Protein AF-A0A951JLL2-F1 (afdb_monomer_lite)

Foldseek 3Di:
DDPPPQVVVLVVVVVVVCVVVVVVCVVVVHDPDQPDPVSVVVVVVCCVVVRVVVSCVLVVCVVVDDLLVNLVVVLVVLVVVVVCCVPVVVDPQDPVNVVVSVVVSVVSVVVSVVVPPD

Structure (mmCIF, N/CA/C/O backbone):
data_AF-A0A951JLL2-F1
#
_entry.id   AF-A0A951JLL2-F1
#
loop_
_atom_site.group_PDB
_atom_site.id
_atom_site.type_symbol
_atom_site.label_atom_id
_atom_site.label_alt_id
_atom_site.label_comp_id
_atom_site.label_asym_id
_atom_site.label_entity_id
_atom_site.label_seq_id
_atom_site.pdbx_PDB_ins_code
_atom_site.Cartn_x
_atom_site.Cartn_y
_atom_site.Cartn_z
_atom_site.occupancy
_atom_site.B_iso_or_equiv
_atom_site.auth_seq_id
_atom_site.auth_comp_id
_atom_site.auth_asym_id
_atom_site.auth_atom_id
_atom_site.pdbx_PDB_model_num
ATOM 1 N N . MET A 1 1 ? -7.499 26.402 7.355 1.00 44.38 1 MET A N 1
ATOM 2 C CA . MET A 1 1 ? -6.701 25.333 6.717 1.00 44.38 1 MET A CA 1
ATOM 3 C C . MET A 1 1 ? -5.352 25.256 7.419 1.00 44.38 1 MET A C 1
ATOM 5 O O . MET A 1 1 ? -4.403 25.890 6.987 1.00 44.38 1 MET A O 1
ATOM 9 N N . THR A 1 2 ? -5.274 24.567 8.553 1.00 43.28 2 THR A N 1
ATOM 10 C CA . THR A 1 2 ? -3.997 24.289 9.221 1.00 43.28 2 THR A CA 1
ATOM 11 C C . THR A 1 2 ? -3.562 22.883 8.803 1.00 43.28 2 THR A C 1
ATOM 13 O O . THR A 1 2 ? -4.356 21.956 8.961 1.00 43.28 2 THR A O 1
ATOM 16 N N . PRO A 1 3 ? -2.368 22.682 8.218 1.00 48.25 3 PRO A N 1
ATOM 17 C CA . PRO A 1 3 ? -1.852 21.342 7.962 1.00 48.25 3 PRO A CA 1
ATOM 18 C C . PRO A 1 3 ? -1.629 20.646 9.312 1.00 48.25 3 PRO A C 1
ATOM 20 O O . PRO A 1 3 ? -0.675 20.907 10.039 1.00 48.25 3 PRO A O 1
ATOM 23 N N . THR A 1 4 ? -2.600 19.821 9.690 1.00 54.97 4 THR A N 1
ATOM 24 C CA . THR A 1 4 ? -2.636 19.016 10.910 1.00 54.97 4 THR A CA 1
ATOM 25 C C . THR A 1 4 ? -1.527 17.959 10.878 1.00 54.97 4 THR A C 1
ATOM 27 O O . THR A 1 4 ? -1.248 17.407 9.821 1.00 54.97 4 THR A O 1
ATOM 30 N N . ARG A 1 5 ? -0.939 17.656 12.043 1.00 59.75 5 ARG A N 1
ATOM 31 C CA . ARG A 1 5 ? 0.198 16.756 12.374 1.00 59.75 5 ARG A CA 1
ATOM 32 C C . ARG A 1 5 ? 0.382 15.403 11.631 1.00 59.75 5 ARG A C 1
ATOM 34 O O . ARG A 1 5 ? 1.342 14.705 11.936 1.00 59.75 5 ARG A O 1
ATOM 41 N N . SER A 1 6 ? -0.483 14.993 10.705 1.00 59.38 6 SER A N 1
ATOM 42 C CA . SER A 1 6 ? -0.463 13.682 10.033 1.00 59.38 6 SER A CA 1
ATOM 43 C C . SER A 1 6 ? 0.433 13.596 8.788 1.00 59.38 6 SER A C 1
ATOM 45 O O . SER A 1 6 ? 0.889 12.500 8.459 1.00 59.38 6 SER A O 1
ATOM 47 N N . SER A 1 7 ? 0.735 14.715 8.117 1.00 62.66 7 SER A N 1
ATOM 48 C CA . SER A 1 7 ? 1.627 14.740 6.945 1.00 62.66 7 SER A CA 1
ATOM 49 C C . SER A 1 7 ? 3.067 14.261 7.204 1.00 62.66 7 SER A C 1
ATOM 51 O O . SER A 1 7 ? 3.571 13.512 6.366 1.00 62.66 7 SER A O 1
ATOM 53 N N . PRO A 1 8 ? 3.742 14.580 8.332 1.00 78.12 8 PRO A N 1
ATOM 54 C CA . PRO A 1 8 ? 5.099 14.085 8.557 1.00 78.12 8 PRO A CA 1
ATOM 55 C C . PRO A 1 8 ? 5.155 12.564 8.741 1.00 78.12 8 PRO A C 1
ATOM 57 O O . PRO A 1 8 ? 6.156 11.957 8.383 1.00 78.12 8 PRO A O 1
ATOM 60 N N . LEU A 1 9 ? 4.094 11.923 9.244 1.00 81.88 9 LEU A N 1
ATOM 61 C CA . LEU A 1 9 ? 4.095 10.476 9.497 1.00 81.88 9 LEU A CA 1
ATOM 62 C C . LEU A 1 9 ? 4.122 9.655 8.201 1.00 81.88 9 LEU A C 1
ATOM 64 O O . LEU A 1 9 ? 4.828 8.648 8.130 1.00 81.88 9 LEU A O 1
ATOM 68 N N . ALA A 1 10 ? 3.414 10.103 7.161 1.00 84.06 10 ALA A N 1
ATOM 69 C CA . ALA A 1 10 ? 3.456 9.471 5.840 1.00 84.06 10 ALA A CA 1
ATOM 70 C C . ALA A 1 10 ? 4.864 9.553 5.235 1.00 84.06 10 ALA A C 1
ATOM 72 O O . ALA A 1 10 ? 5.406 8.564 4.746 1.00 84.06 10 ALA A O 1
ATOM 73 N N . THR A 1 11 ? 5.483 10.732 5.309 1.00 86.06 11 THR A N 1
ATOM 74 C CA . THR A 1 11 ? 6.824 10.964 4.765 1.00 86.06 11 THR A CA 1
ATOM 75 C C . THR A 1 11 ? 7.877 10.174 5.528 1.00 86.06 11 THR A C 1
ATOM 77 O O . THR A 1 11 ? 8.707 9.512 4.913 1.00 86.06 11 THR A O 1
ATOM 80 N N . VAL A 1 12 ? 7.824 10.190 6.863 1.00 88.69 12 VAL A N 1
ATOM 81 C CA . VAL A 1 12 ? 8.771 9.453 7.710 1.00 88.69 12 VAL A CA 1
ATOM 82 C C . VAL A 1 12 ? 8.624 7.948 7.505 1.00 88.69 12 VAL A C 1
ATOM 84 O O . VAL A 1 12 ? 9.631 7.283 7.296 1.00 88.69 12 VAL A O 1
ATOM 87 N N . SER A 1 13 ? 7.404 7.403 7.494 1.00 88.06 13 SER A N 1
ATOM 88 C CA . SER A 1 13 ? 7.200 5.967 7.240 1.00 88.06 13 SER A CA 1
ATOM 89 C C . SER A 1 13 ? 7.693 5.552 5.854 1.00 88.06 13 SER A C 1
ATOM 91 O O . SER A 1 13 ? 8.372 4.537 5.735 1.00 88.06 13 SER A O 1
ATOM 93 N N . SER A 1 14 ? 7.442 6.365 4.824 1.00 89.06 14 SER A N 1
ATOM 94 C CA . SER A 1 14 ? 7.933 6.108 3.463 1.00 89.06 14 SER A CA 1
ATOM 95 C C . SER A 1 14 ? 9.461 6.151 3.391 1.00 89.06 14 SER A C 1
ATOM 97 O O . SER A 1 14 ? 10.069 5.287 2.765 1.00 89.06 14 SER A O 1
ATOM 99 N N . LEU A 1 15 ? 10.091 7.120 4.065 1.00 91.19 15 LEU A N 1
ATOM 100 C CA . LEU A 1 15 ? 11.546 7.255 4.116 1.00 91.19 15 LEU A CA 1
ATOM 101 C C . LEU A 1 15 ? 12.193 6.088 4.866 1.00 91.19 15 LEU A C 1
ATOM 103 O O . LEU A 1 15 ? 13.192 5.544 4.407 1.00 91.19 15 LEU A O 1
ATOM 107 N N . VAL A 1 16 ? 11.606 5.675 5.991 1.00 94.19 16 VAL A N 1
ATOM 108 C CA . VAL A 1 16 ? 12.062 4.507 6.754 1.00 94.19 16 VAL A CA 1
ATOM 109 C C . VAL A 1 16 ? 11.925 3.237 5.915 1.00 94.19 16 VAL A C 1
ATOM 111 O O . VAL A 1 16 ? 12.888 2.483 5.818 1.00 94.19 16 VAL A O 1
ATOM 114 N N . CYS A 1 17 ? 10.786 3.022 5.247 1.00 92.38 17 CYS A N 1
ATOM 115 C CA . CYS A 1 17 ? 10.615 1.897 4.323 1.00 92.38 17 CYS A CA 1
ATOM 116 C C . CYS A 1 17 ? 11.681 1.902 3.224 1.00 92.38 17 CYS A C 1
ATOM 118 O O . CYS A 1 17 ? 12.307 0.875 2.980 1.00 92.38 17 CYS A O 1
ATOM 120 N N . ALA A 1 18 ? 11.929 3.053 2.594 1.00 92.44 18 ALA A N 1
ATOM 121 C CA . ALA A 1 18 ? 12.949 3.181 1.560 1.00 92.44 18 ALA A CA 1
ATOM 122 C C . ALA A 1 18 ? 14.352 2.854 2.096 1.00 92.44 18 ALA A C 1
ATOM 124 O O . ALA A 1 18 ? 15.073 2.082 1.474 1.00 92.44 18 ALA A O 1
ATOM 125 N N . LEU A 1 19 ? 14.722 3.377 3.269 1.00 94.69 19 LEU A N 1
ATOM 126 C CA . LEU A 1 19 ? 16.018 3.110 3.901 1.00 94.69 19 LEU A CA 1
ATOM 127 C C . LEU A 1 19 ? 16.211 1.639 4.276 1.00 94.69 19 LEU A C 1
ATOM 129 O O . LEU A 1 19 ? 17.334 1.150 4.221 1.00 94.69 19 LEU A O 1
ATOM 133 N N . VAL A 1 20 ? 15.142 0.940 4.656 1.00 95.12 20 VAL A N 1
ATOM 134 C CA . VAL A 1 20 ? 15.192 -0.488 5.000 1.00 95.12 20 VAL A CA 1
ATOM 135 C C . VAL A 1 20 ? 15.226 -1.364 3.747 1.00 95.12 20 VAL A C 1
ATOM 137 O O . VAL A 1 20 ? 15.979 -2.334 3.698 1.00 95.12 20 VAL A O 1
ATOM 140 N N . LEU A 1 21 ? 14.442 -1.031 2.719 1.00 93.44 21 LEU A N 1
ATOM 141 C CA . LEU A 1 21 ? 14.349 -1.832 1.496 1.00 93.44 21 LEU A CA 1
ATOM 142 C C . LEU A 1 21 ? 15.533 -1.617 0.548 1.00 93.44 21 LEU A C 1
ATOM 144 O O . LEU A 1 21 ? 15.910 -2.551 -0.152 1.00 93.44 21 LEU A O 1
ATOM 148 N N . LEU A 1 22 ? 16.153 -0.433 0.540 1.00 92.69 22 LEU A N 1
ATOM 149 C CA . LEU A 1 22 ? 17.302 -0.125 -0.317 1.00 92.69 22 LEU A CA 1
ATOM 150 C C . LEU A 1 22 ? 18.489 -1.094 -0.135 1.00 92.69 22 LEU A C 1
ATOM 152 O O . LEU A 1 22 ? 18.931 -1.656 -1.136 1.00 92.69 22 LEU A O 1
ATOM 156 N N . PRO A 1 23 ? 19.007 -1.357 1.084 1.00 92.56 23 PRO A N 1
ATOM 157 C CA . PRO A 1 23 ? 20.090 -2.321 1.265 1.00 92.56 23 PRO A CA 1
ATOM 158 C C . PRO A 1 23 ? 19.664 -3.745 0.893 1.00 92.56 23 PRO A C 1
ATOM 160 O O . PRO A 1 23 ? 20.481 -4.503 0.378 1.00 92.56 23 PRO A O 1
ATOM 163 N N . LEU A 1 24 ? 18.391 -4.100 1.097 1.00 92.81 24 LEU A N 1
ATOM 164 C CA . LEU A 1 24 ? 17.859 -5.410 0.728 1.00 92.81 24 LEU A CA 1
ATOM 165 C C . LEU A 1 24 ? 17.803 -5.594 -0.797 1.00 92.81 24 LEU A C 1
ATOM 167 O O . LEU A 1 24 ? 18.175 -6.651 -1.305 1.00 92.81 24 LEU A O 1
ATOM 171 N N . ALA A 1 25 ? 17.396 -4.554 -1.528 1.00 91.50 25 ALA A N 1
ATOM 172 C CA . ALA A 1 25 ? 17.392 -4.531 -2.987 1.00 91.50 25 ALA A CA 1
ATOM 173 C C . ALA A 1 25 ? 18.817 -4.651 -3.547 1.00 91.50 25 ALA A C 1
ATOM 175 O O . ALA A 1 25 ? 19.068 -5.478 -4.422 1.00 91.50 25 ALA A O 1
ATOM 176 N N . VAL A 1 26 ? 19.769 -3.901 -2.976 1.00 91.31 26 VAL A N 1
ATOM 177 C CA . VAL A 1 26 ? 21.190 -3.981 -3.351 1.00 91.31 26 VAL A CA 1
ATOM 178 C C . VAL A 1 26 ? 21.759 -5.375 -3.075 1.00 91.31 26 VAL A C 1
ATOM 180 O O . VAL A 1 26 ? 22.442 -5.931 -3.930 1.00 91.31 26 VAL A O 1
ATOM 183 N N . ALA A 1 27 ? 21.449 -5.971 -1.920 1.00 93.12 27 ALA A N 1
ATOM 184 C CA . ALA A 1 27 ? 21.905 -7.316 -1.566 1.00 93.12 27 ALA A CA 1
ATOM 185 C C . ALA A 1 27 ? 21.308 -8.413 -2.466 1.00 93.12 27 ALA A C 1
ATOM 187 O O . ALA A 1 27 ? 21.964 -9.422 -2.714 1.00 93.12 27 ALA A O 1
ATOM 188 N N . SER A 1 28 ? 20.087 -8.210 -2.964 1.00 91.06 28 SER A N 1
ATOM 189 C CA . SER A 1 28 ? 19.395 -9.152 -3.856 1.00 91.06 28 SER A CA 1
ATOM 190 C C . SER A 1 28 ? 19.801 -8.996 -5.328 1.00 91.06 28 SER A C 1
ATOM 192 O O . SER A 1 28 ? 19.417 -9.818 -6.154 1.00 91.06 28 SER A O 1
ATOM 194 N N . GLY A 1 29 ? 20.578 -7.958 -5.668 1.00 88.81 29 GLY A N 1
ATOM 195 C CA . GLY A 1 29 ? 20.945 -7.641 -7.051 1.00 88.81 29 GLY A CA 1
ATOM 196 C C . GLY A 1 29 ? 19.787 -7.085 -7.887 1.00 88.81 29 GLY A C 1
ATOM 197 O O . GLY A 1 29 ? 19.853 -7.115 -9.114 1.00 88.81 29 GLY A O 1
ATOM 198 N N . GLU A 1 30 ? 18.729 -6.589 -7.239 1.00 88.44 30 GLU A N 1
ATOM 199 C CA . GLU A 1 30 ? 17.569 -6.003 -7.912 1.00 88.44 30 GLU A CA 1
ATOM 200 C C . GLU A 1 30 ? 17.940 -4.676 -8.585 1.00 88.44 30 GLU A C 1
ATOM 202 O O . GLU A 1 30 ? 18.646 -3.833 -8.020 1.00 88.44 30 GLU A O 1
ATOM 207 N N . SER A 1 31 ? 17.447 -4.465 -9.806 1.00 85.88 31 SER A N 1
ATOM 208 C CA . SER A 1 31 ? 17.709 -3.234 -10.551 1.00 85.88 31 SER A CA 1
ATOM 209 C C . SER A 1 31 ? 16.748 -2.126 -10.124 1.00 85.88 31 SER A C 1
ATOM 211 O O . SER A 1 31 ? 15.534 -2.259 -10.249 1.00 85.88 31 SER A O 1
ATOM 213 N N . LEU A 1 32 ? 17.294 -0.991 -9.684 1.00 85.75 32 LEU A N 1
ATOM 214 C CA . LEU A 1 32 ? 16.526 0.229 -9.385 1.00 85.75 32 LEU A CA 1
ATOM 215 C C . LEU A 1 32 ? 16.357 1.140 -10.612 1.00 85.75 32 LEU A C 1
ATOM 217 O O . LEU A 1 32 ? 15.887 2.273 -10.496 1.00 85.75 32 LEU A O 1
ATOM 221 N N . VAL A 1 33 ? 16.785 0.676 -11.788 1.00 88.56 33 VAL A N 1
ATOM 222 C CA . VAL A 1 33 ? 16.677 1.439 -13.029 1.00 88.56 33 VAL A CA 1
ATOM 223 C C . VAL A 1 33 ? 15.219 1.471 -13.466 1.00 88.56 33 VAL A C 1
ATOM 225 O O . VAL A 1 33 ? 14.589 0.430 -13.626 1.00 88.56 33 VAL A O 1
ATOM 228 N N . ILE A 1 34 ? 14.700 2.672 -13.710 1.00 88.62 34 ILE A N 1
ATOM 229 C CA . ILE A 1 34 ? 13.375 2.879 -14.295 1.00 88.62 34 ILE A CA 1
ATOM 230 C C . ILE A 1 34 ? 13.571 2.978 -15.815 1.00 88.62 34 ILE A C 1
ATOM 232 O O . ILE A 1 34 ? 14.129 3.974 -16.282 1.00 88.62 34 ILE A O 1
ATOM 236 N N . PRO A 1 35 ? 13.181 1.955 -16.597 1.00 86.25 35 PRO A N 1
ATOM 237 C CA . PRO A 1 35 ? 13.628 1.827 -17.981 1.00 86.25 35 PRO A CA 1
ATOM 238 C C . PRO A 1 35 ? 12.912 2.781 -18.940 1.00 86.25 35 PRO A C 1
ATOM 240 O O . PRO A 1 35 ? 13.481 3.150 -19.966 1.00 86.25 35 PRO A O 1
ATOM 243 N N . THR A 1 36 ? 11.682 3.208 -18.630 1.00 92.88 36 THR A N 1
ATOM 244 C CA . THR A 1 36 ? 10.918 4.115 -19.495 1.00 92.88 36 THR A CA 1
ATOM 245 C C . THR A 1 36 ? 10.245 5.250 -18.726 1.00 92.88 36 THR A C 1
ATOM 247 O O . THR A 1 36 ? 9.913 5.138 -17.546 1.00 92.88 36 THR A O 1
ATOM 250 N N . TRP A 1 37 ? 9.963 6.352 -19.430 1.00 92.25 37 TRP A N 1
ATOM 251 C CA . TRP A 1 37 ? 9.202 7.475 -18.870 1.00 92.25 37 TRP A CA 1
ATOM 252 C C . TRP A 1 37 ? 7.761 7.092 -18.503 1.00 92.25 37 TRP A C 1
ATOM 254 O O . TRP A 1 37 ? 7.159 7.678 -17.604 1.00 92.25 37 TRP A O 1
ATOM 264 N N . ARG A 1 38 ? 7.210 6.074 -19.174 1.00 93.12 38 ARG A N 1
ATOM 265 C CA . ARG A 1 38 ? 5.895 5.519 -18.853 1.00 93.12 38 ARG A CA 1
ATOM 266 C C . ARG A 1 38 ? 5.909 4.820 -17.494 1.00 93.12 38 ARG A C 1
ATOM 268 O O . ARG A 1 38 ? 4.997 5.043 -16.704 1.00 93.12 38 ARG A O 1
ATOM 275 N N . ASP A 1 39 ? 6.947 4.039 -17.207 1.00 91.88 39 ASP A N 1
ATOM 276 C CA . ASP A 1 39 ? 7.102 3.352 -15.917 1.00 91.88 39 ASP A CA 1
ATOM 277 C C . ASP A 1 39 ? 7.331 4.350 -14.783 1.00 91.88 39 ASP A C 1
ATOM 279 O O . ASP A 1 39 ? 6.745 4.218 -13.709 1.00 91.88 39 ASP A O 1
ATOM 283 N N . PHE A 1 40 ? 8.097 5.413 -15.051 1.00 92.69 40 PHE A N 1
ATOM 284 C CA . PHE A 1 40 ? 8.220 6.537 -14.126 1.00 92.69 40 PHE A CA 1
ATOM 285 C C . PHE A 1 40 ? 6.858 7.181 -13.838 1.00 92.69 40 PHE A C 1
ATOM 287 O O . PHE A 1 40 ? 6.516 7.408 -12.678 1.00 92.69 40 PHE A O 1
ATOM 294 N N . GLY A 1 41 ? 6.048 7.413 -14.877 1.00 95.00 41 GLY A N 1
ATOM 295 C CA . GLY A 1 41 ? 4.680 7.908 -14.736 1.00 95.00 41 GLY A CA 1
ATOM 296 C C . GLY A 1 41 ? 3.834 7.028 -13.815 1.00 95.00 41 GLY A C 1
ATOM 297 O O . GLY A 1 41 ? 3.225 7.541 -12.879 1.00 95.00 41 GLY A O 1
ATOM 298 N N . TRP A 1 42 ? 3.860 5.706 -14.009 1.00 93.56 42 TRP A N 1
ATOM 299 C CA . TRP A 1 42 ? 3.139 4.764 -13.148 1.00 93.56 42 TRP A CA 1
ATOM 300 C C . TRP A 1 42 ? 3.632 4.766 -11.701 1.00 93.56 42 TRP A C 1
ATOM 302 O O . TRP A 1 42 ? 2.806 4.756 -10.790 1.00 93.56 42 TRP A O 1
ATOM 312 N N . LEU A 1 43 ? 4.946 4.838 -11.470 1.00 92.81 43 LEU A N 1
ATOM 313 C CA . LEU A 1 43 ? 5.524 4.936 -10.125 1.00 92.81 43 LEU A CA 1
ATOM 314 C C . LEU A 1 43 ? 5.082 6.215 -9.409 1.00 92.81 43 LEU A C 1
ATOM 316 O O . LEU A 1 43 ? 4.694 6.170 -8.240 1.00 92.81 43 LEU A O 1
ATOM 320 N N . VAL A 1 44 ? 5.084 7.348 -10.114 1.00 93.88 44 VAL A N 1
ATOM 321 C CA . VAL A 1 44 ? 4.605 8.626 -9.574 1.00 93.88 44 VAL A CA 1
ATOM 322 C C . VAL A 1 44 ? 3.107 8.561 -9.284 1.00 93.88 44 VAL A C 1
ATOM 324 O O . VAL A 1 44 ? 2.681 8.951 -8.197 1.00 93.88 44 VAL A O 1
ATOM 327 N N . THR A 1 45 ? 2.297 8.030 -10.205 1.00 94.69 45 THR A N 1
ATOM 328 C CA . THR A 1 45 ? 0.855 7.853 -9.986 1.00 94.69 45 THR A CA 1
ATOM 329 C C . THR A 1 45 ? 0.585 6.954 -8.783 1.00 94.69 45 THR A C 1
ATOM 331 O O . THR A 1 45 ? -0.229 7.312 -7.936 1.00 94.69 45 THR A O 1
ATOM 334 N N . TYR A 1 46 ? 1.298 5.835 -8.653 1.00 91.06 46 TYR A N 1
ATOM 335 C CA . TYR A 1 46 ? 1.187 4.941 -7.503 1.00 91.06 46 TYR A CA 1
ATOM 336 C C . TYR A 1 46 ? 1.557 5.652 -6.193 1.00 91.06 46 TYR A C 1
ATOM 338 O O . TYR A 1 46 ? 0.790 5.612 -5.233 1.00 91.06 46 TYR A O 1
ATOM 346 N N . GLY A 1 47 ? 2.679 6.377 -6.161 1.00 91.25 47 GLY A N 1
ATOM 347 C CA . GLY A 1 47 ? 3.102 7.143 -4.987 1.00 91.25 47 GLY A CA 1
ATOM 348 C C . GLY A 1 47 ? 2.108 8.242 -4.591 1.00 91.25 47 GLY A C 1
ATOM 349 O O . GLY A 1 47 ? 1.825 8.445 -3.415 1.00 91.25 47 GLY A O 1
ATOM 350 N N . ILE A 1 48 ? 1.504 8.940 -5.547 1.00 91.75 48 ILE A N 1
ATOM 351 C CA . ILE A 1 48 ? 0.525 9.985 -5.222 1.00 91.75 48 ILE A CA 1
ATOM 352 C C . ILE A 1 48 ? -0.804 9.367 -4.775 1.00 91.75 48 ILE A C 1
ATOM 354 O O . ILE A 1 48 ? -1.370 9.780 -3.764 1.00 91.75 48 ILE A O 1
ATOM 358 N N . VAL A 1 49 ? -1.315 8.380 -5.508 1.00 91.69 49 VAL A N 1
ATOM 359 C CA . VAL A 1 49 ? -2.658 7.836 -5.275 1.00 91.69 49 VAL A CA 1
ATOM 360 C C . VAL A 1 49 ? -2.667 6.852 -4.111 1.00 91.69 49 VAL A C 1
ATOM 362 O O . VAL A 1 49 ? -3.399 7.052 -3.143 1.00 91.69 49 VAL A O 1
ATOM 365 N N . ALA A 1 50 ? -1.854 5.799 -4.174 1.00 86.56 50 ALA A N 1
ATOM 366 C CA . ALA A 1 50 ? -1.870 4.759 -3.153 1.00 86.56 50 ALA A CA 1
ATOM 367 C C . ALA A 1 50 ? -1.223 5.253 -1.855 1.00 86.56 50 ALA A C 1
ATOM 369 O O . ALA A 1 50 ? -1.805 5.099 -0.782 1.00 86.56 50 ALA A O 1
ATOM 370 N N . GLN A 1 51 ? -0.056 5.900 -1.954 1.00 89.12 51 GLN A N 1
ATOM 371 C CA . GLN A 1 51 ? 0.700 6.290 -0.766 1.00 89.12 51 GLN A CA 1
ATOM 372 C C . GLN A 1 51 ? 0.195 7.604 -0.157 1.00 89.12 51 GLN A C 1
ATOM 374 O O . GLN A 1 51 ? -0.181 7.618 1.012 1.00 89.12 51 GLN A O 1
ATOM 379 N N . LEU A 1 52 ? 0.152 8.714 -0.905 1.00 88.19 52 LEU A N 1
ATOM 380 C CA . LEU A 1 52 ? -0.241 10.007 -0.321 1.00 88.19 52 LEU A CA 1
ATOM 381 C C . LEU A 1 52 ? -1.752 10.112 -0.083 1.00 88.19 52 LEU A C 1
ATOM 383 O O . LEU A 1 52 ? -2.176 10.356 1.049 1.00 88.19 52 LEU A O 1
ATOM 387 N N . LEU A 1 53 ? -2.575 9.933 -1.121 1.00 88.62 53 LEU A N 1
ATOM 388 C CA . LEU A 1 53 ? -4.030 10.065 -0.989 1.00 88.62 53 LEU A CA 1
ATOM 389 C C . LEU A 1 53 ? -4.614 8.965 -0.101 1.00 88.62 53 LEU A C 1
ATOM 391 O O . LEU A 1 53 ? -5.393 9.280 0.800 1.00 88.62 53 LEU A O 1
ATOM 395 N N . GLY A 1 54 ? -4.200 7.709 -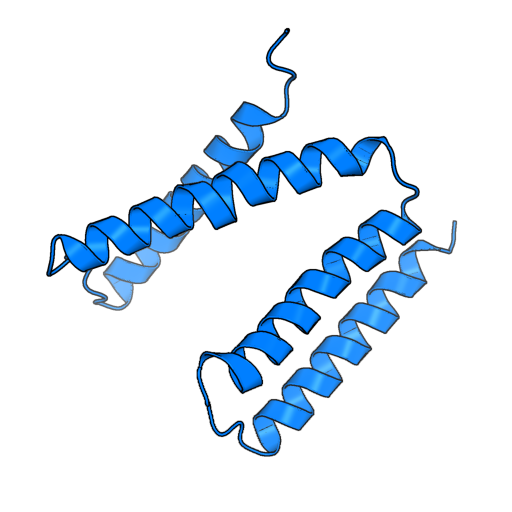0.295 1.00 87.81 54 GLY A N 1
ATOM 396 C CA . GLY A 1 54 ? -4.617 6.587 0.549 1.00 87.81 54 GLY A CA 1
ATOM 397 C C . GLY A 1 54 ? -4.333 6.841 2.030 1.00 87.81 54 GLY A C 1
ATOM 398 O O . GLY A 1 54 ? -5.238 6.740 2.863 1.00 87.81 54 GLY A O 1
ATOM 399 N N . TRP A 1 55 ? -3.114 7.273 2.367 1.00 86.38 55 TRP A N 1
ATOM 400 C CA . TRP A 1 55 ? -2.754 7.584 3.751 1.00 86.38 55 TRP A CA 1
ATOM 401 C C . TRP A 1 55 ? -3.553 8.749 4.335 1.00 86.38 55 TRP A C 1
ATOM 403 O O . TRP A 1 55 ? -3.989 8.672 5.487 1.00 86.38 55 TRP A O 1
ATOM 413 N N . VAL A 1 56 ? -3.757 9.828 3.570 1.00 87.69 56 VAL A N 1
ATOM 414 C CA . VAL A 1 56 ? -4.551 10.979 4.025 1.00 87.69 56 VAL A CA 1
ATOM 415 C C . VAL A 1 56 ? -5.986 10.552 4.313 1.00 87.69 56 VAL A C 1
ATOM 417 O O . VAL A 1 56 ? -6.512 10.912 5.364 1.00 87.69 56 VAL A O 1
ATOM 420 N N . LEU A 1 57 ? -6.604 9.752 3.440 1.00 85.88 57 LEU A N 1
ATOM 421 C CA . LEU A 1 57 ? -7.974 9.270 3.623 1.00 85.88 57 LEU A CA 1
ATOM 422 C C . LEU A 1 57 ? -8.115 8.425 4.895 1.00 85.88 57 LEU A C 1
ATOM 424 O O . LEU A 1 57 ? -9.031 8.647 5.692 1.00 85.88 57 LEU A O 1
ATOM 428 N N . ILE A 1 58 ? -7.177 7.501 5.114 1.00 83.88 58 ILE A N 1
ATOM 429 C CA . ILE A 1 58 ? -7.145 6.628 6.293 1.00 83.88 58 ILE A CA 1
ATOM 430 C C . ILE A 1 58 ? -6.923 7.458 7.558 1.00 83.88 58 ILE A C 1
ATOM 432 O O . ILE A 1 58 ? -7.736 7.417 8.480 1.00 83.88 58 ILE A O 1
ATOM 436 N N . SER A 1 59 ? -5.868 8.274 7.580 1.00 85.12 59 SER A N 1
ATOM 437 C CA . SER A 1 59 ? -5.490 9.103 8.732 1.00 85.12 59 SER A CA 1
ATOM 438 C C . SER A 1 59 ? -6.537 10.152 9.086 1.00 85.12 59 SER A C 1
ATOM 440 O O . SER A 1 59 ? -6.651 10.539 10.246 1.00 85.12 59 SER A O 1
ATOM 442 N N . HIS A 1 60 ? -7.303 10.630 8.106 1.00 84.62 60 HIS A N 1
ATOM 443 C CA . HIS A 1 60 ? -8.382 11.583 8.337 1.00 84.62 60 HIS A CA 1
ATOM 444 C C . HIS A 1 60 ? -9.655 10.920 8.881 1.00 84.62 60 HIS A C 1
ATOM 446 O O . HIS A 1 60 ? -10.391 11.546 9.647 1.00 84.62 60 HIS A O 1
ATOM 452 N N . SER A 1 61 ? -9.920 9.672 8.488 1.00 82.31 61 SER A N 1
ATOM 453 C CA . SER A 1 61 ? -11.116 8.926 8.898 1.00 82.31 61 SER A CA 1
ATOM 454 C C . SER A 1 61 ? -10.934 8.248 10.257 1.00 82.31 61 SER A C 1
ATOM 456 O O . SER A 1 61 ? -11.865 8.218 11.053 1.00 82.31 61 SER A O 1
ATOM 458 N N . LEU A 1 62 ? -9.719 7.777 10.551 1.00 82.44 62 LEU A N 1
ATOM 459 C CA . LEU A 1 62 ? -9.331 7.102 11.794 1.00 82.44 62 LEU A CA 1
ATOM 460 C C . LEU A 1 62 ? -9.845 7.788 13.080 1.00 82.44 62 LEU A C 1
ATOM 462 O O . LEU A 1 62 ? -10.472 7.105 13.882 1.00 82.44 62 LEU A O 1
ATOM 466 N N . PRO A 1 63 ? -9.664 9.109 13.293 1.00 82.69 63 PRO A N 1
ATOM 467 C CA . PRO A 1 63 ? -10.106 9.773 14.524 1.00 82.69 63 PRO A CA 1
ATOM 468 C C . PRO A 1 63 ? -11.628 9.912 14.664 1.00 82.69 63 PRO A C 1
ATOM 470 O O . PRO A 1 63 ? -12.104 10.294 15.729 1.00 82.69 63 PRO A O 1
ATOM 473 N N . LYS A 1 64 ? -12.383 9.692 13.581 1.00 83.38 64 LYS A N 1
ATOM 474 C CA . LYS A 1 64 ? -13.836 9.915 13.504 1.00 83.38 64 LYS A CA 1
ATOM 475 C C . LYS A 1 64 ? -14.642 8.617 13.568 1.00 83.38 64 LYS A C 1
ATOM 477 O O . LYS A 1 64 ? -15.866 8.669 13.503 1.00 83.38 64 LYS A O 1
ATOM 482 N N . LEU A 1 65 ? -13.967 7.473 13.623 1.00 82.00 65 LEU A N 1
ATOM 483 C CA . LEU A 1 65 ? -14.567 6.151 13.517 1.00 82.00 65 LE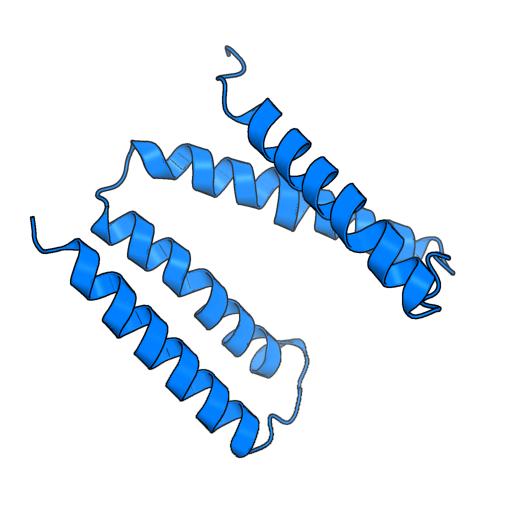U A CA 1
ATOM 484 C C . LEU A 1 65 ? -14.256 5.328 14.764 1.00 82.00 65 LEU A C 1
ATOM 486 O O . LEU A 1 65 ? -13.149 5.383 15.295 1.00 82.00 65 LEU A O 1
ATOM 490 N N . ASP A 1 66 ? -15.220 4.515 15.190 1.00 83.38 66 ASP A N 1
ATOM 491 C CA . ASP A 1 66 ? -14.998 3.549 16.261 1.00 83.38 66 ASP A CA 1
ATOM 492 C C . ASP A 1 66 ? -13.917 2.537 15.861 1.00 83.38 66 ASP A C 1
ATOM 494 O O . ASP A 1 66 ? -13.781 2.172 14.687 1.00 83.38 66 ASP A O 1
ATOM 498 N N . ALA A 1 67 ? -13.195 1.999 16.848 1.00 77.50 67 ALA A N 1
ATOM 499 C CA . ALA A 1 67 ? -12.116 1.032 16.623 1.00 77.50 67 ALA A CA 1
ATOM 500 C C . ALA A 1 67 ? -12.544 -0.171 15.753 1.00 77.50 67 ALA A C 1
ATOM 502 O O . ALA A 1 67 ? -11.754 -0.694 14.968 1.00 77.50 67 ALA A O 1
ATOM 503 N N . SER A 1 68 ? -13.817 -0.577 15.841 1.00 78.50 68 SER A N 1
ATOM 504 C CA . SER A 1 68 ? -14.380 -1.648 15.006 1.00 78.50 68 SER A CA 1
ATOM 505 C C . SER A 1 68 ? -14.490 -1.261 13.524 1.00 78.50 68 SER A C 1
ATOM 507 O O . SER A 1 68 ? -14.186 -2.078 12.658 1.00 78.50 68 SER A O 1
ATOM 509 N N . ALA A 1 69 ? -14.891 -0.024 13.218 1.00 80.38 69 ALA A N 1
ATOM 510 C CA . ALA A 1 69 ? -15.003 0.464 11.843 1.00 80.38 69 ALA A CA 1
ATOM 511 C C . ALA A 1 69 ? -13.620 0.664 11.209 1.00 80.38 69 ALA A C 1
ATOM 513 O O . ALA A 1 69 ? -13.409 0.299 10.055 1.00 80.38 69 ALA A O 1
ATOM 514 N N . VAL A 1 70 ? -12.653 1.156 11.988 1.00 83.19 70 VAL A N 1
ATOM 515 C CA . VAL A 1 70 ? -11.244 1.231 11.578 1.00 83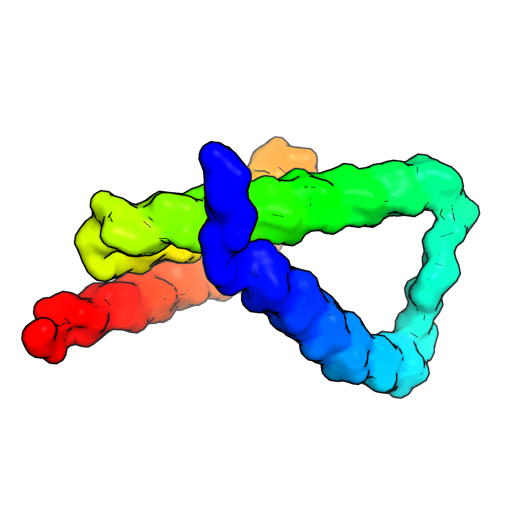.19 70 VAL A CA 1
ATOM 516 C C . VAL A 1 70 ? -10.702 -0.153 11.221 1.00 83.19 70 VAL A C 1
ATOM 518 O O . VAL A 1 70 ? -10.123 -0.326 10.150 1.00 83.19 70 VAL A O 1
ATOM 521 N N . GLY A 1 71 ? -10.924 -1.147 12.087 1.00 80.62 71 GLY A N 1
ATOM 522 C CA . GLY A 1 71 ? -10.512 -2.527 11.836 1.00 80.62 71 GLY A CA 1
ATOM 523 C C . GLY A 1 71 ? -11.120 -3.093 10.552 1.00 80.62 71 GLY A C 1
ATOM 524 O O . GLY A 1 71 ? -10.407 -3.700 9.758 1.00 80.62 71 GLY A O 1
ATOM 525 N N . LEU A 1 72 ? -12.406 -2.831 10.298 1.00 81.50 72 LEU A N 1
ATOM 526 C CA . LEU A 1 72 ? -13.076 -3.260 9.069 1.00 81.50 72 LEU A CA 1
ATOM 527 C C . LEU A 1 72 ? -12.497 -2.584 7.816 1.00 81.50 72 LEU A C 1
ATOM 529 O O . LEU A 1 72 ? -12.294 -3.253 6.808 1.00 81.50 72 LEU A O 1
ATOM 533 N N . ILE A 1 73 ? -12.188 -1.285 7.873 1.00 83.25 73 ILE A N 1
ATOM 534 C CA . ILE A 1 73 ? -11.551 -0.562 6.759 1.00 83.25 73 ILE A CA 1
ATOM 535 C C . ILE A 1 73 ? -10.154 -1.124 6.472 1.00 83.25 73 ILE A C 1
ATOM 537 O O . ILE A 1 73 ? -9.792 -1.299 5.310 1.00 83.25 73 ILE A O 1
ATOM 541 N N . LEU A 1 74 ? -9.383 -1.452 7.510 1.00 83.75 74 LEU A N 1
ATOM 542 C CA . LEU A 1 74 ? -8.071 -2.084 7.352 1.00 83.75 74 LEU A CA 1
ATOM 543 C C . LEU A 1 74 ? -8.188 -3.498 6.768 1.00 83.75 74 LEU A C 1
ATOM 545 O O . LEU A 1 74 ? -7.388 -3.863 5.915 1.00 83.75 74 LEU A O 1
ATOM 549 N N . LEU A 1 75 ? -9.209 -4.266 7.163 1.00 83.44 75 LEU A N 1
ATOM 550 C CA . LEU A 1 75 ? -9.534 -5.578 6.587 1.00 83.44 75 LEU A CA 1
ATOM 551 C C . LEU A 1 75 ? -10.011 -5.498 5.134 1.00 83.44 75 LEU A C 1
ATOM 553 O O . LEU A 1 75 ? -9.820 -6.440 4.368 1.00 83.44 75 LEU A O 1
ATOM 557 N N . LEU A 1 76 ? -10.622 -4.385 4.736 1.00 86.06 76 LEU A N 1
ATOM 558 C CA . LEU A 1 76 ? -11.108 -4.201 3.375 1.00 86.06 76 LEU A CA 1
ATOM 559 C C . LEU A 1 76 ? -9.955 -4.103 2.369 1.00 86.06 76 LEU A C 1
ATOM 561 O O . LEU A 1 76 ? -10.119 -4.512 1.222 1.00 86.06 76 LEU A O 1
ATOM 565 N N . GLN A 1 77 ? -8.786 -3.609 2.784 1.00 87.31 77 GLN A N 1
ATOM 566 C CA . GLN A 1 77 ? -7.603 -3.490 1.926 1.00 87.31 77 GLN A CA 1
ATOM 567 C C . GLN A 1 77 ? -7.114 -4.841 1.368 1.00 87.31 77 GLN A C 1
ATOM 569 O O . GLN A 1 77 ? -7.062 -4.971 0.144 1.00 87.31 77 GLN A O 1
ATOM 574 N N . PRO A 1 78 ? -6.800 -5.866 2.190 1.00 84.44 78 PRO A N 1
ATOM 575 C CA . PRO A 1 78 ? -6.362 -7.167 1.686 1.00 84.44 78 PRO A CA 1
ATOM 576 C C . PRO A 1 78 ? -7.454 -7.885 0.883 1.00 84.44 78 PRO A C 1
ATOM 578 O O . PRO A 1 78 ? -7.143 -8.526 -0.118 1.00 84.44 78 PRO A O 1
ATOM 581 N N . VAL A 1 79 ? -8.731 -7.738 1.260 1.00 86.44 79 VAL A N 1
ATOM 582 C CA . VAL A 1 79 ? -9.854 -8.289 0.478 1.00 86.44 79 VAL A CA 1
ATOM 583 C C . VAL A 1 79 ? -9.917 -7.641 -0.904 1.00 86.44 79 VAL A C 1
ATOM 585 O O . VAL A 1 79 ? -10.021 -8.339 -1.908 1.00 86.44 79 VAL A O 1
ATOM 588 N N . SER A 1 80 ? -9.812 -6.312 -0.969 1.00 87.38 80 SER A N 1
ATOM 589 C CA . SER A 1 80 ? -9.846 -5.569 -2.234 1.00 87.38 80 SER A CA 1
ATOM 590 C C . SER A 1 80 ? -8.659 -5.923 -3.124 1.00 87.38 80 SER A C 1
ATOM 592 O O . SER A 1 80 ? -8.843 -6.117 -4.321 1.00 87.38 80 SER A O 1
ATOM 594 N N . ALA A 1 81 ? -7.463 -6.078 -2.547 1.00 87.56 81 ALA A N 1
ATOM 595 C CA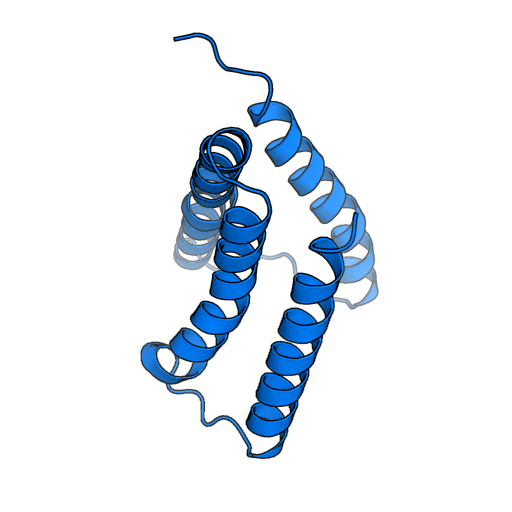 . ALA A 1 81 ? -6.280 -6.518 -3.280 1.00 87.56 81 ALA A CA 1
ATOM 596 C C . ALA A 1 81 ? -6.494 -7.895 -3.928 1.00 87.56 81 ALA A C 1
ATOM 598 O O . ALA A 1 81 ? -6.214 -8.057 -5.111 1.00 87.56 81 ALA A O 1
ATOM 599 N N . PHE A 1 82 ? -7.062 -8.855 -3.190 1.00 84.56 82 PHE A N 1
ATOM 600 C CA . PHE A 1 82 ? -7.382 -10.183 -3.720 1.00 84.56 82 PHE A CA 1
ATOM 601 C C . PHE A 1 82 ? -8.427 -10.127 -4.846 1.00 84.56 82 PHE A C 1
ATOM 603 O O . PHE A 1 82 ? -8.280 -10.780 -5.877 1.00 84.56 82 PHE A O 1
ATOM 610 N N . VAL A 1 83 ? -9.469 -9.306 -4.679 1.00 87.12 83 VAL A N 1
ATOM 611 C CA . VAL A 1 83 ? -10.500 -9.101 -5.708 1.00 87.12 83 VAL A CA 1
ATOM 612 C C . VAL A 1 83 ? -9.904 -8.476 -6.969 1.00 87.12 83 VAL A C 1
ATOM 614 O O . VAL A 1 83 ? -10.234 -8.902 -8.076 1.00 87.12 83 VAL A O 1
ATOM 617 N N . TRP A 1 84 ? -9.025 -7.482 -6.833 1.00 87.25 84 TRP A N 1
ATOM 618 C CA . TRP A 1 84 ? -8.347 -6.855 -7.968 1.00 87.25 84 TRP A CA 1
ATOM 619 C C . TRP A 1 84 ? -7.400 -7.814 -8.682 1.00 87.25 84 TRP A C 1
ATOM 621 O O . TRP A 1 84 ? -7.365 -7.796 -9.909 1.00 87.25 84 TRP A O 1
ATOM 631 N N . ASP A 1 85 ? -6.694 -8.680 -7.954 1.00 86.12 85 ASP A N 1
ATOM 632 C CA . ASP A 1 85 ? -5.799 -9.677 -8.553 1.00 86.12 85 ASP A CA 1
ATOM 633 C C . ASP A 1 85 ? -6.556 -10.621 -9.504 1.00 86.12 85 ASP A C 1
ATOM 635 O O . ASP A 1 85 ? -6.110 -10.889 -10.620 1.00 86.12 85 ASP A O 1
ATOM 639 N N . PHE A 1 86 ? -7.766 -11.033 -9.111 1.00 80.75 86 PHE A N 1
ATOM 640 C CA . PHE A 1 86 ? -8.644 -11.844 -9.954 1.00 80.75 86 PHE A CA 1
ATOM 641 C C . PHE A 1 86 ? -9.299 -11.049 -11.097 1.00 80.75 86 PHE A C 1
ATOM 643 O O . PHE A 1 86 ? -9.365 -11.533 -12.221 1.00 80.75 86 PHE A O 1
ATOM 650 N N . THR A 1 87 ? -9.811 -9.843 -10.825 1.00 85.00 87 THR A N 1
ATOM 651 C CA . THR A 1 87 ? -10.683 -9.117 -11.775 1.00 85.00 87 THR A CA 1
ATOM 652 C C . THR A 1 87 ? -9.951 -8.198 -12.749 1.00 85.00 87 THR A C 1
ATOM 654 O O . THR A 1 87 ? -10.391 -8.058 -13.887 1.00 85.00 87 THR A O 1
ATOM 657 N N . LEU A 1 88 ? -8.867 -7.545 -12.321 1.00 85.69 88 LEU A N 1
ATOM 658 C CA 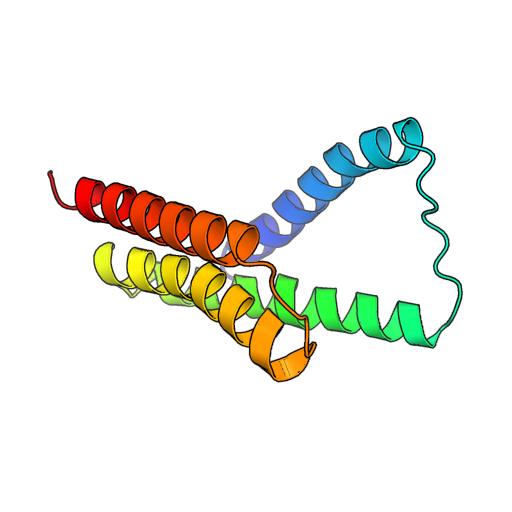. LEU A 1 88 ? -8.146 -6.547 -13.122 1.00 85.69 88 LEU A CA 1
ATOM 659 C C . LEU A 1 88 ? -6.890 -7.118 -13.776 1.00 85.69 88 LEU A C 1
ATOM 661 O O . LEU A 1 88 ? -6.535 -6.699 -14.875 1.00 85.69 88 LEU A O 1
ATOM 665 N N . PHE A 1 89 ? -6.215 -8.051 -13.104 1.00 84.81 89 PHE A N 1
ATOM 666 C CA . PHE A 1 89 ? -4.951 -8.621 -13.577 1.00 84.81 89 PHE A CA 1
ATOM 667 C C . PHE A 1 89 ? -5.114 -9.971 -14.286 1.00 84.81 89 PHE A C 1
ATOM 669 O O . PHE A 1 89 ? -4.119 -10.507 -14.772 1.00 84.81 89 PHE A O 1
ATOM 676 N N . ASP A 1 90 ? -6.345 -10.502 -14.350 1.00 77.25 90 ASP A N 1
ATOM 677 C CA . ASP A 1 90 ? -6.712 -11.793 -14.961 1.00 77.25 90 ASP A CA 1
ATOM 678 C C . ASP A 1 90 ? -5.766 -12.938 -14.545 1.00 77.25 90 ASP A C 1
ATOM 680 O O . ASP A 1 90 ? -5.459 -13.868 -15.300 1.00 77.25 90 ASP A O 1
ATOM 684 N N . ARG A 1 91 ? -5.233 -12.854 -13.318 1.00 76.69 91 ARG A N 1
ATOM 685 C CA . ARG A 1 91 ? -4.301 -13.851 -12.806 1.00 76.69 91 ARG A CA 1
ATOM 686 C C . ARG A 1 91 ? -5.074 -15.114 -12.471 1.00 76.69 91 ARG A C 1
ATOM 688 O O . ARG A 1 91 ? -5.968 -15.124 -11.625 1.00 76.69 91 ARG A O 1
ATOM 695 N N . ARG A 1 92 ? -4.673 -16.223 -13.097 1.00 76.38 92 ARG A N 1
ATOM 696 C CA . ARG A 1 92 ? -5.103 -17.567 -12.700 1.00 76.38 92 ARG A CA 1
ATOM 697 C C . ARG A 1 92 ? -4.476 -17.900 -11.352 1.00 76.38 92 ARG A C 1
ATOM 699 O O . ARG A 1 92 ? -3.359 -18.405 -11.282 1.00 76.38 92 ARG A O 1
ATOM 706 N N . LEU A 1 93 ? -5.199 -17.575 -10.288 1.00 74.19 93 LEU A N 1
ATOM 707 C CA . LEU A 1 93 ? -4.846 -17.963 -8.931 1.00 74.19 93 LEU A CA 1
ATOM 708 C C . LEU A 1 93 ? -4.867 -19.490 -8.840 1.00 74.19 93 LEU A C 1
ATOM 710 O O . LEU A 1 93 ? -5.893 -20.125 -9.089 1.00 74.19 93 LEU A O 1
ATOM 714 N N . GLU A 1 94 ? -3.732 -20.086 -8.484 1.00 83.06 94 GLU A N 1
ATOM 715 C CA . GLU A 1 94 ? -3.701 -21.517 -8.200 1.00 83.06 94 GLU A CA 1
ATOM 716 C C . GLU A 1 94 ? -4.545 -21.842 -6.957 1.00 83.06 94 GLU A C 1
ATOM 718 O O . GLU A 1 94 ? -4.665 -21.003 -6.056 1.00 83.06 94 GLU A O 1
ATOM 723 N N . PRO A 1 95 ? -5.076 -23.073 -6.833 1.00 84.25 95 PRO A N 1
ATOM 724 C CA . PRO A 1 95 ? -5.877 -23.473 -5.674 1.00 84.25 95 PRO A CA 1
ATOM 725 C C . PRO A 1 95 ? -5.174 -23.212 -4.333 1.00 84.25 95 PRO A C 1
ATOM 727 O O . PRO A 1 95 ? -5.807 -22.816 -3.357 1.00 84.25 95 PRO A O 1
ATOM 730 N N . VAL A 1 96 ? -3.846 -23.359 -4.298 1.00 88.62 96 VAL A N 1
ATOM 731 C CA . VAL A 1 96 ? -3.017 -23.074 -3.117 1.00 88.62 96 VAL A CA 1
ATOM 732 C C . VAL A 1 96 ? -3.045 -21.590 -2.740 1.00 88.62 96 VAL A C 1
ATOM 734 O O . VAL A 1 96 ? -3.117 -21.266 -1.557 1.00 88.62 96 VAL A O 1
ATOM 737 N N . GLN A 1 97 ? -3.044 -20.681 -3.717 1.00 83.94 97 GLN A N 1
ATOM 738 C CA . GLN A 1 97 ? -3.126 -19.235 -3.475 1.00 83.94 97 GLN A CA 1
ATOM 739 C C . GLN A 1 97 ? -4.502 -18.852 -2.930 1.00 83.94 97 GLN A C 1
ATOM 741 O O . GLN A 1 97 ? -4.601 -18.013 -2.037 1.00 83.94 97 GLN A O 1
ATOM 746 N N . PHE A 1 98 ? -5.558 -19.519 -3.403 1.00 84.44 98 PHE A N 1
ATOM 747 C CA . PHE A 1 98 ? -6.910 -19.324 -2.888 1.00 84.44 98 PHE A CA 1
ATOM 748 C C . PHE A 1 98 ? -7.030 -19.776 -1.427 1.00 84.44 98 PHE A C 1
ATOM 750 O O . PHE A 1 98 ? -7.564 -19.049 -0.591 1.00 84.44 98 PHE A O 1
ATOM 757 N N . ILE A 1 99 ? -6.473 -20.945 -1.095 1.00 88.69 99 ILE A N 1
ATOM 758 C CA . ILE A 1 99 ? -6.428 -21.457 0.281 1.00 88.69 99 ILE A CA 1
ATOM 759 C C . ILE A 1 99 ? -5.592 -20.529 1.170 1.00 88.69 99 ILE A C 1
ATOM 761 O O . ILE A 1 99 ? -6.034 -20.167 2.257 1.00 88.69 99 ILE A O 1
ATOM 765 N N . GLY A 1 100 ? -4.418 -20.095 0.704 1.00 87.19 100 GLY A N 1
ATOM 766 C CA . GLY A 1 100 ? -3.569 -19.143 1.420 1.00 87.19 100 GLY A CA 1
ATOM 767 C C . GLY A 1 100 ? -4.271 -17.807 1.674 1.00 87.19 100 GLY A C 1
ATOM 768 O O . GLY A 1 100 ? -4.245 -17.306 2.797 1.00 87.19 100 GLY A O 1
ATOM 769 N N . GLY A 1 101 ? -4.969 -17.274 0.667 1.00 86.12 101 GLY A N 1
ATOM 770 C CA . GLY A 1 101 ? -5.799 -16.077 0.788 1.00 86.12 101 GLY A CA 1
ATOM 771 C C . GLY A 1 101 ? -6.929 -16.256 1.802 1.00 86.12 101 GLY A C 1
ATOM 772 O O . GLY A 1 101 ? -7.101 -15.417 2.683 1.00 86.12 101 GLY A O 1
ATOM 773 N N . ALA A 1 102 ? -7.648 -17.380 1.754 1.00 85.62 102 ALA A N 1
ATOM 774 C CA . ALA A 1 102 ? -8.703 -17.696 2.715 1.00 85.62 102 ALA A CA 1
ATOM 775 C C . ALA A 1 102 ? -8.164 -17.807 4.152 1.00 85.62 102 ALA A C 1
ATOM 777 O O . ALA A 1 102 ? -8.746 -17.230 5.069 1.00 85.62 102 ALA A O 1
ATOM 778 N N . ILE A 1 103 ? -7.029 -18.485 4.353 1.00 89.12 103 ILE A N 1
ATOM 779 C CA . ILE A 1 103 ? -6.366 -18.590 5.661 1.00 89.12 103 ILE A CA 1
ATOM 780 C C . ILE A 1 103 ? -5.948 -17.207 6.161 1.00 89.12 103 ILE A C 1
ATOM 782 O O . ILE A 1 103 ? -6.209 -16.883 7.319 1.00 89.12 103 ILE A O 1
ATOM 786 N N . ALA A 1 104 ? -5.344 -16.377 5.305 1.00 87.44 104 ALA A N 1
ATOM 787 C CA . ALA A 1 104 ? -4.965 -15.016 5.659 1.00 87.44 104 ALA A CA 1
ATOM 788 C C . ALA A 1 104 ? -6.194 -14.201 6.091 1.00 87.44 104 ALA A C 1
ATOM 790 O O . ALA A 1 104 ? -6.186 -13.620 7.171 1.00 87.44 104 ALA A O 1
ATOM 791 N N . LEU A 1 105 ? -7.287 -14.224 5.323 1.00 84.06 105 LEU A N 1
ATOM 792 C CA . LEU A 1 105 ? -8.523 -13.519 5.674 1.00 84.06 105 LEU A CA 1
ATOM 793 C C . LEU A 1 105 ? -9.122 -14.002 7.003 1.00 84.06 105 LEU A C 1
ATOM 795 O O . LEU A 1 105 ? -9.501 -13.176 7.833 1.00 84.06 105 LEU A O 1
ATOM 799 N N . VAL A 1 106 ? -9.159 -15.317 7.245 1.00 85.75 106 VAL A N 1
ATOM 800 C CA . VAL A 1 106 ? -9.630 -15.893 8.517 1.00 85.75 106 VAL A CA 1
ATOM 801 C C . VAL A 1 106 ? -8.732 -15.470 9.680 1.00 85.75 106 VAL A C 1
ATOM 803 O O . VAL A 1 106 ? -9.237 -15.073 10.729 1.00 85.75 106 VAL A O 1
ATOM 806 N N . ALA A 1 107 ? -7.410 -15.501 9.505 1.00 84.62 107 ALA A N 1
ATOM 807 C CA . ALA A 1 107 ? -6.461 -15.085 10.531 1.00 84.62 107 ALA A CA 1
ATOM 808 C C . ALA A 1 107 ? -6.615 -13.598 10.880 1.00 84.62 107 ALA A C 1
ATOM 810 O O . ALA A 1 107 ? -6.671 -13.251 12.063 1.00 84.62 107 ALA A O 1
ATOM 811 N N . ILE A 1 108 ? -6.747 -12.720 9.877 1.00 81.44 108 ILE A N 1
ATOM 812 C CA . ILE A 1 108 ? -6.929 -11.285 10.126 1.00 81.44 108 ILE A CA 1
ATOM 813 C C . ILE A 1 108 ? -8.311 -11.025 10.754 1.00 81.44 108 ILE A C 1
ATOM 815 O O . ILE A 1 108 ? -8.411 -10.218 11.679 1.00 81.44 108 ILE A O 1
ATOM 819 N N . TYR A 1 109 ? -9.364 -11.751 10.351 1.00 79.38 109 TYR A N 1
ATOM 820 C CA . TYR A 1 109 ? -10.682 -11.681 10.997 1.00 79.38 109 TYR A CA 1
ATOM 821 C C . TYR A 1 109 ? -10.613 -12.066 12.482 1.00 79.38 109 TYR A C 1
ATOM 823 O O . TYR A 1 109 ? -11.048 -11.294 13.336 1.00 79.38 109 TYR A O 1
ATOM 831 N N . LEU A 1 110 ? -10.012 -13.213 12.816 1.00 82.56 110 LEU A N 1
ATOM 832 C CA . LEU A 1 110 ? -9.842 -13.663 14.204 1.00 82.56 110 LEU A CA 1
ATOM 833 C C . LEU A 1 110 ? -9.007 -12.675 15.035 1.00 82.56 110 LEU A C 1
ATOM 835 O O . LEU A 1 110 ? -9.343 -12.400 16.189 1.00 82.56 110 LEU A O 1
ATOM 839 N N . GLY A 1 111 ? -7.949 -12.108 14.449 1.00 75.31 111 GLY A N 1
ATOM 840 C CA . GLY A 1 111 ? -7.131 -11.072 15.082 1.00 75.31 111 GLY A CA 1
ATOM 841 C C . GLY A 1 111 ? -7.905 -9.777 15.341 1.00 75.31 111 GLY A C 1
ATOM 842 O O . GLY A 1 111 ? -7.792 -9.196 16.419 1.00 75.31 111 GLY A O 1
ATOM 843 N N . SER A 1 112 ? -8.747 -9.357 14.395 1.00 71.94 112 SER A N 1
ATOM 844 C CA . SER A 1 112 ? -9.575 -8.152 14.513 1.00 71.94 112 SER A CA 1
ATOM 845 C C . SER A 1 112 ? -10.634 -8.269 15.618 1.00 71.94 112 SER A C 1
ATOM 847 O O . SER A 1 112 ? -10.831 -7.324 16.382 1.00 71.94 112 SER A O 1
ATOM 849 N N . GLN A 1 113 ? -11.260 -9.440 15.781 1.00 70.38 113 GLN A N 1
ATOM 850 C CA . GLN A 1 113 ? -12.267 -9.677 16.828 1.00 70.38 113 GLN A CA 1
ATOM 851 C C . GLN A 1 113 ? -11.684 -9.599 18.250 1.00 70.38 113 GLN A C 1
ATOM 853 O O . GLN A 1 113 ? -12.379 -9.210 19.190 1.00 70.38 113 GLN A O 1
ATOM 858 N N . ARG A 1 114 ? -10.393 -9.912 18.426 1.00 59.41 114 ARG A N 1
ATOM 859 C CA . ARG A 1 114 ? -9.725 -9.867 19.739 1.00 59.41 114 ARG A CA 1
ATOM 860 C C . ARG A 1 114 ? -9.549 -8.457 20.303 1.00 59.41 114 ARG A C 1
ATOM 862 O O . ARG A 1 114 ? -9.356 -8.323 21.507 1.00 59.41 114 ARG A O 1
ATOM 869 N N . HIS A 1 115 ? -9.678 -7.415 19.482 1.00 53.81 115 HIS A N 1
ATOM 870 C CA . HIS A 1 115 ? -9.584 -6.026 19.938 1.00 53.81 115 HIS A CA 1
ATOM 871 C C . HIS A 1 115 ? -10.878 -5.494 20.582 1.00 53.81 115 HIS A C 1
ATOM 873 O O . HIS A 1 115 ? -10.902 -4.361 21.057 1.00 53.81 115 HIS A O 1
ATOM 879 N N . LYS A 1 116 ? -11.946 -6.308 20.620 1.00 46.94 116 LYS A N 1
ATOM 880 C CA . LYS A 1 116 ? -13.236 -5.989 21.254 1.00 46.94 116 LYS A CA 1
ATOM 881 C C . LYS A 1 116 ? -13.349 -6.448 22.717 1.00 46.94 116 LYS A C 1
ATOM 883 O O . LYS A 1 116 ? -14.433 -6.376 23.284 1.00 46.94 116 LYS A O 1
ATOM 888 N N . VAL A 1 117 ? -12.256 -6.919 23.328 1.00 44.47 117 VAL A N 1
ATOM 889 C CA . VAL A 1 117 ? -12.230 -7.381 24.729 1.00 44.47 117 VAL A CA 1
ATOM 890 C C . VAL A 1 117 ? -11.270 -6.527 25.561 1.00 44.47 117 VAL A C 1
ATOM 892 O O . VAL A 1 117 ? -10.215 -6.994 25.986 1.00 44.47 117 VAL A O 1
ATOM 895 N N . ARG A 1 118 ? -11.633 -5.261 25.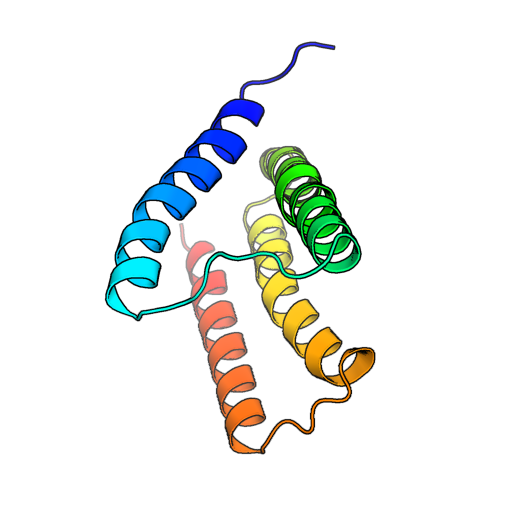777 1.00 36.59 118 ARG A N 1
ATOM 896 C CA . ARG A 1 118 ? -11.517 -4.573 27.073 1.00 36.59 118 ARG A CA 1
ATOM 897 C C . ARG A 1 118 ? -12.212 -3.222 27.041 1.00 36.59 118 ARG A C 1
ATOM 899 O O . ARG A 1 118 ? -11.993 -2.483 26.059 1.00 36.59 118 ARG A O 1
#

Sequence (118 aa):
MTPTRSSPLATVSSLVCALVLLPLAVASGESLVIPTWRDFGWLVTYGIVAQLLGWVLISHSLPKLDASAVGLILLLQPVSAFVWDFTLFDRRLEPVQFIGGAIALVAIYLGSQRHKVR

pLDDT: mean 82.8, std 12.01, range [36.59, 95.12]

Secondary structure (DSSP, 8-state):
----TTHHHHHHHHHHHHHHHHHHHHHHT-------HHHHHHHHHHIIIIIIIHHHHHHHHGGGS-HHHHHHHHHHHHHHHHHHHHHTS-----HHHHHHHHHHHHHHHHHHHGGG--

Radius of gyration: 17.84 Å; chains: 1; bounding box: 37×49×47 Å